Protein AF-A0A538JMJ0-F1 (afdb_monomer_lite)

Radius of gyration: 16.19 Å; chains: 1; bounding box: 29×20×58 Å

Sequence (86 aa):
MSRPQSKAAGSLRPITGTYTVPKPQRQRIAASSAFDLAFHDAVHKAAEAWGVAANGTKVEVQYRARIDIWNPGGVGWCSVTLKPGG

Secondary structure (DSSP, 8-state):
-------SGGGPPPEEEEEE--TT------HHHHHHHHHHHHHHHHHHHHGGGGTT--EEEEEEEEE-TTSTT-EEEEEEEEEET-

Structure (mmCIF, N/CA/C/O backbone):
data_AF-A0A538JMJ0-F1
#
_entry.id   AF-A0A538JMJ0-F1
#
loop_
_atom_site.group_PDB
_atom_site.id
_atom_site.type_symbol
_atom_site.label_atom_id
_atom_site.label_alt_id
_atom_site.label_comp_id
_atom_site.label_asym_id
_atom_site.label_entity_id
_atom_site.label_seq_id
_atom_site.pdbx_PDB_ins_code
_atom_site.Cartn_x
_atom_site.Cartn_y
_atom_site.Cartn_z
_atom_site.occupancy
_atom_site.B_iso_or_equiv
_atom_site.auth_seq_id
_atom_site.auth_comp_id
_atom_site.auth_asym_id
_atom_site.auth_atom_id
_atom_site.pdbx_PDB_model_num
ATOM 1 N N . MET A 1 1 ? -10.058 -2.499 38.170 1.00 40.31 1 MET A N 1
ATOM 2 C CA . MET A 1 1 ? -9.389 -1.625 37.180 1.00 40.31 1 MET A CA 1
ATOM 3 C C . MET A 1 1 ? -9.532 -2.270 35.810 1.00 40.31 1 MET A C 1
ATOM 5 O O . MET A 1 1 ? -8.831 -3.231 35.518 1.00 40.31 1 MET A O 1
ATOM 9 N N . SER A 1 2 ? -10.503 -1.828 35.014 1.00 40.62 2 SER A N 1
ATOM 10 C CA . SER A 1 2 ? -10.760 -2.391 33.684 1.00 40.62 2 SER A CA 1
ATOM 11 C C . SER A 1 2 ? -9.773 -1.790 32.686 1.00 40.62 2 SER A C 1
ATOM 13 O O . SER A 1 2 ? -9.719 -0.571 32.541 1.00 40.62 2 SER A O 1
ATOM 15 N N . ARG A 1 3 ? -8.971 -2.630 32.019 1.00 42.91 3 ARG A N 1
ATOM 16 C CA . ARG A 1 3 ? -8.139 -2.207 30.880 1.00 42.91 3 ARG A CA 1
ATOM 17 C C . ARG A 1 3 ? -9.042 -1.523 29.842 1.00 42.91 3 ARG A C 1
ATOM 19 O O . ARG A 1 3 ? -10.110 -2.077 29.569 1.00 42.91 3 ARG A O 1
ATOM 26 N N . PRO A 1 4 ? -8.653 -0.383 29.241 1.00 45.38 4 PRO A N 1
ATOM 27 C CA . PRO A 1 4 ? -9.370 0.130 28.085 1.00 45.38 4 PRO A CA 1
ATOM 28 C C . PRO A 1 4 ? -9.243 -0.920 26.982 1.00 45.38 4 PRO A C 1
ATOM 30 O O . PRO A 1 4 ? -8.176 -1.127 26.406 1.00 45.38 4 PRO A O 1
ATOM 33 N N . GLN A 1 5 ? -10.323 -1.668 26.760 1.00 43.66 5 GLN A N 1
ATOM 34 C CA . GLN A 1 5 ? -10.423 -2.556 25.618 1.00 43.66 5 GLN A CA 1
ATOM 35 C C . GLN A 1 5 ? -10.206 -1.714 24.364 1.00 43.66 5 GLN A C 1
ATOM 37 O O . GLN A 1 5 ? -10.858 -0.687 24.179 1.00 43.66 5 GLN A O 1
ATOM 42 N N . SER A 1 6 ? -9.270 -2.182 23.541 1.00 46.47 6 SER A N 1
ATOM 43 C CA . SER A 1 6 ? -9.031 -1.829 22.145 1.00 46.47 6 SER A CA 1
ATOM 44 C C . SER A 1 6 ? -10.348 -1.715 21.359 1.00 46.47 6 SER A C 1
ATOM 46 O O . SER A 1 6 ? -10.780 -2.643 20.684 1.00 46.47 6 SER A O 1
ATOM 48 N N . LYS A 1 7 ? -11.036 -0.578 21.485 1.00 43.56 7 LYS A N 1
ATOM 49 C CA . LYS A 1 7 ? -12.259 -0.264 20.734 1.00 43.56 7 LYS A CA 1
ATOM 50 C C . LYS A 1 7 ? -11.961 0.405 19.389 1.00 43.56 7 LYS A C 1
ATOM 52 O O . LYS A 1 7 ? -12.887 0.627 18.623 1.00 43.56 7 LYS A O 1
ATOM 57 N N . ALA A 1 8 ? -10.696 0.714 19.093 1.00 52.66 8 ALA A N 1
ATOM 58 C CA . ALA A 1 8 ? -10.328 1.501 17.918 1.00 52.66 8 ALA A CA 1
ATOM 59 C C . ALA A 1 8 ? -9.982 0.655 16.681 1.00 52.66 8 ALA A C 1
ATOM 61 O O . ALA A 1 8 ? -10.345 1.047 15.584 1.00 52.66 8 ALA A O 1
ATOM 62 N N . ALA A 1 9 ? -9.340 -0.513 16.822 1.00 51.50 9 ALA A N 1
ATOM 63 C CA . ALA A 1 9 ? -8.849 -1.261 15.656 1.00 51.50 9 ALA A CA 1
ATOM 64 C C . ALA A 1 9 ? -9.953 -1.987 14.859 1.00 51.50 9 ALA A C 1
ATOM 66 O O . ALA A 1 9 ? -9.837 -2.128 13.647 1.00 51.50 9 ALA A O 1
ATOM 67 N N . GLY A 1 10 ? -11.038 -2.421 15.514 1.00 53.84 10 GLY A N 1
ATOM 68 C CA . GLY A 1 10 ? -12.101 -3.216 14.878 1.00 53.84 10 GLY A CA 1
ATOM 69 C C . GLY A 1 10 ? -12.983 -2.458 13.875 1.00 53.84 10 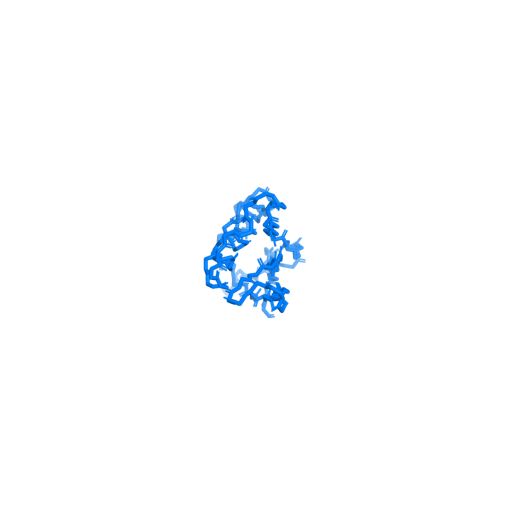GLY A C 1
ATOM 70 O O . GLY A 1 10 ? -13.715 -3.089 13.119 1.00 53.84 10 GLY A O 1
ATOM 71 N N . SER A 1 11 ? -12.929 -1.121 13.853 1.00 65.56 11 SER A N 1
ATOM 72 C CA . SER A 1 11 ? -13.642 -0.284 12.875 1.00 65.56 11 SER A CA 1
ATOM 73 C C . SER A 1 11 ? -12.765 0.158 11.700 1.00 65.56 11 SER A C 1
ATOM 75 O O . SER A 1 11 ? -13.289 0.667 10.705 1.00 65.56 11 SER A O 1
ATOM 77 N N . LEU A 1 12 ? -11.446 -0.033 11.791 1.00 80.06 12 LEU A N 1
ATOM 78 C CA . LEU A 1 12 ? -10.510 0.355 10.746 1.00 80.06 12 LEU A CA 1
ATOM 79 C C . LEU A 1 12 ? -10.553 -0.673 9.616 1.00 80.06 12 LEU A C 1
ATOM 81 O O . LEU A 1 12 ? -10.407 -1.876 9.825 1.00 80.06 12 LEU A O 1
ATOM 85 N N . ARG A 1 13 ? -10.761 -0.197 8.390 1.00 85.31 13 ARG A N 1
ATOM 86 C CA . ARG A 1 13 ? -10.765 -1.046 7.192 1.00 85.31 13 ARG A CA 1
ATOM 87 C C . ARG A 1 13 ? -9.381 -1.066 6.552 1.00 85.31 13 ARG A C 1
ATOM 89 O O . ARG A 1 13 ? -8.720 -0.032 6.595 1.00 85.31 13 ARG A O 1
ATOM 96 N N . PRO A 1 14 ? -8.956 -2.175 5.921 1.00 90.12 14 PRO A N 1
ATOM 97 C CA . PRO A 1 14 ? -7.696 -2.220 5.188 1.00 90.12 14 PRO A CA 1
ATOM 98 C C . PRO A 1 14 ? -7.579 -1.100 4.150 1.00 90.12 14 PRO A C 1
ATOM 100 O O . PRO A 1 14 ? -8.538 -0.811 3.433 1.00 90.12 14 PRO A O 1
ATOM 103 N N . ILE A 1 15 ? -6.391 -0.507 4.045 1.00 90.88 15 ILE A N 1
ATOM 104 C CA . ILE A 1 15 ? -6.092 0.578 3.105 1.00 90.88 15 ILE A CA 1
ATOM 105 C C . ILE A 1 15 ? -5.025 0.115 2.132 1.00 90.88 15 ILE A C 1
ATOM 107 O O . ILE A 1 15 ? -4.035 -0.479 2.542 1.00 90.88 15 ILE A O 1
ATOM 111 N N . THR A 1 16 ? -5.219 0.393 0.843 1.00 91.69 16 THR A N 1
ATOM 112 C CA . THR A 1 16 ? -4.249 0.039 -0.198 1.00 91.69 16 THR A CA 1
ATOM 113 C C . THR A 1 16 ? -3.676 1.289 -0.849 1.00 91.69 16 THR A C 1
ATOM 115 O O . THR A 1 16 ? -4.404 2.086 -1.447 1.00 91.69 16 THR A O 1
ATOM 118 N N . GLY A 1 17 ? -2.360 1.430 -0.744 1.00 87.69 17 GLY A N 1
ATOM 119 C CA . GLY A 1 17 ? -1.568 2.342 -1.552 1.00 87.69 17 GLY A CA 1
ATOM 120 C C . GLY A 1 17 ? -1.064 1.652 -2.813 1.00 87.69 17 GLY A C 1
ATOM 121 O O . GLY A 1 17 ? -0.816 0.443 -2.824 1.00 87.69 17 GLY A O 1
ATOM 122 N N . THR A 1 18 ? -0.936 2.405 -3.897 1.00 87.62 18 THR A N 1
ATOM 123 C CA . THR A 1 18 ? -0.553 1.872 -5.207 1.00 87.62 18 THR A CA 1
ATOM 124 C C . THR A 1 18 ? 0.405 2.811 -5.902 1.00 87.62 18 THR A C 1
ATOM 126 O O . THR A 1 18 ? 0.153 4.011 -5.972 1.00 87.62 18 THR A O 1
ATOM 129 N N . TYR A 1 19 ? 1.436 2.252 -6.518 1.00 83.31 19 TYR A N 1
ATOM 130 C CA . TYR A 1 19 ? 2.314 2.987 -7.409 1.00 83.31 19 TYR A CA 1
ATOM 131 C C . TYR A 1 19 ? 2.375 2.285 -8.767 1.00 83.31 19 TYR A C 1
ATOM 133 O O . TYR A 1 19 ? 2.591 1.075 -8.868 1.00 83.31 19 TYR A O 1
ATOM 141 N N . THR A 1 20 ? 2.142 3.055 -9.829 1.00 80.81 20 THR A N 1
ATOM 142 C CA . THR A 1 20 ? 2.216 2.582 -11.215 1.00 80.81 20 THR A CA 1
ATOM 143 C C . THR A 1 20 ? 3.290 3.373 -11.930 1.00 80.81 20 THR A C 1
ATOM 145 O O . THR A 1 20 ? 3.255 4.603 -11.916 1.00 80.81 20 THR A O 1
ATOM 148 N N . VAL A 1 21 ? 4.222 2.680 -12.582 1.00 71.50 21 VAL A N 1
ATOM 149 C CA . VAL A 1 21 ? 5.270 3.353 -13.351 1.00 71.50 21 VAL A CA 1
ATOM 150 C C . VAL A 1 21 ? 4.658 3.923 -14.635 1.00 71.50 21 VAL A C 1
ATOM 152 O O . VAL A 1 21 ? 4.095 3.161 -15.432 1.00 71.50 21 VAL A O 1
ATOM 155 N N . PRO A 1 22 ? 4.744 5.246 -14.879 1.00 67.44 22 PRO A N 1
ATOM 156 C CA . PRO A 1 22 ? 4.231 5.843 -16.104 1.00 67.44 22 PRO A CA 1
ATOM 157 C C . PRO A 1 22 ? 4.912 5.234 -17.336 1.00 67.44 22 PRO A C 1
ATOM 159 O O . PRO A 1 22 ? 6.134 5.097 -17.387 1.00 67.44 22 PRO A O 1
ATOM 162 N N . LYS A 1 23 ? 4.131 4.914 -18.377 1.00 59.06 23 LYS A N 1
ATOM 163 C CA . LYS A 1 23 ? 4.628 4.267 -19.607 1.00 59.06 23 LYS A CA 1
ATOM 164 C C . LYS A 1 23 ? 5.775 4.993 -20.351 1.00 59.06 23 LYS A C 1
ATOM 166 O O . LYS A 1 23 ? 6.533 4.263 -20.988 1.00 59.06 23 LYS A O 1
ATOM 171 N N . PRO A 1 24 ? 5.989 6.328 -20.277 1.00 54.56 24 PRO A N 1
ATOM 172 C CA . PRO A 1 24 ? 7.192 6.941 -20.857 1.00 54.56 24 PRO A CA 1
ATOM 173 C C . PRO A 1 24 ? 8.429 6.880 -19.938 1.00 54.56 24 PRO A C 1
ATOM 175 O O . PRO A 1 24 ? 9.543 7.085 -20.405 1.00 54.56 24 PRO A O 1
ATOM 178 N N . GLN A 1 25 ? 8.262 6.572 -18.647 1.00 57.41 25 GLN A N 1
ATOM 179 C CA . GLN A 1 25 ? 9.315 6.537 -17.625 1.00 57.41 25 GLN A CA 1
ATOM 180 C C . GLN A 1 25 ? 9.598 5.104 -17.165 1.00 57.41 25 GLN A C 1
ATOM 182 O O . GLN A 1 25 ? 9.781 4.855 -15.976 1.00 57.41 25 GLN A O 1
ATOM 187 N N . ARG A 1 26 ? 9.709 4.149 -18.101 1.00 56.12 26 ARG A N 1
ATOM 188 C CA . ARG A 1 26 ? 10.274 2.808 -17.831 1.00 56.12 26 ARG A CA 1
ATOM 189 C C . ARG A 1 26 ? 11.778 2.879 -17.502 1.00 56.12 26 ARG A C 1
ATOM 191 O O . ARG A 1 26 ? 12.575 2.081 -17.981 1.00 56.12 26 ARG A O 1
ATOM 198 N N . GLN A 1 27 ? 12.176 3.863 -16.705 1.00 55.34 27 GLN A N 1
ATOM 199 C CA . GLN A 1 27 ? 13.433 3.873 -15.992 1.00 55.34 27 GLN A CA 1
ATOM 200 C C . GLN A 1 27 ? 13.450 2.666 -15.048 1.00 55.34 27 GLN A C 1
ATOM 202 O O . GLN A 1 27 ? 12.408 2.143 -14.640 1.00 55.34 27 GLN A O 1
ATOM 207 N N . ARG A 1 28 ? 14.654 2.195 -14.733 1.00 59.28 28 ARG A N 1
ATOM 208 C CA . ARG A 1 28 ? 14.894 1.120 -13.769 1.00 59.28 28 ARG A CA 1
ATOM 209 C C . ARG A 1 28 ? 14.539 1.603 -12.363 1.00 59.28 28 ARG A C 1
ATOM 211 O O . ARG A 1 28 ? 15.417 1.940 -11.579 1.00 59.28 28 ARG A O 1
ATOM 218 N N . ILE A 1 29 ? 13.252 1.670 -12.049 1.00 64.56 29 ILE A N 1
ATOM 219 C CA . ILE A 1 29 ? 12.818 1.856 -10.671 1.00 64.56 29 ILE A CA 1
ATOM 220 C C . ILE A 1 29 ? 13.009 0.512 -9.984 1.00 64.56 29 ILE A C 1
ATOM 222 O O . ILE A 1 29 ? 12.349 -0.475 -10.323 1.00 64.56 29 ILE A O 1
ATOM 226 N N . ALA A 1 30 ? 13.961 0.484 -9.053 1.00 70.56 30 ALA A N 1
ATOM 227 C CA . ALA A 1 30 ? 14.214 -0.675 -8.220 1.00 70.56 30 ALA A CA 1
ATOM 228 C C . ALA A 1 30 ? 12.951 -1.035 -7.424 1.00 70.56 30 ALA A C 1
ATOM 230 O O . ALA A 1 30 ? 12.172 -0.167 -7.023 1.00 70.56 30 ALA A O 1
ATOM 231 N N . ALA A 1 31 ? 12.759 -2.327 -7.160 1.00 70.31 31 ALA A N 1
ATOM 232 C CA . ALA A 1 31 ? 11.586 -2.805 -6.433 1.00 70.31 31 ALA A CA 1
ATOM 233 C C . ALA A 1 31 ? 11.463 -2.227 -5.014 1.00 70.31 31 ALA A C 1
ATOM 235 O O . ALA A 1 31 ? 10.345 -2.082 -4.525 1.00 70.31 31 ALA A O 1
ATOM 236 N N . SER A 1 32 ? 12.587 -1.868 -4.384 1.00 73.50 32 SER A N 1
ATOM 237 C CA . SER A 1 32 ? 12.625 -1.172 -3.094 1.00 73.50 32 SER A CA 1
ATOM 238 C C . SER A 1 32 ? 12.033 0.235 -3.191 1.00 73.50 32 SER A C 1
ATOM 240 O O . SER A 1 32 ? 11.113 0.558 -2.453 1.00 73.50 32 SER A O 1
ATOM 242 N N . SER A 1 33 ? 12.458 1.033 -4.171 1.00 82.12 33 SER A N 1
ATOM 243 C CA . SER A 1 33 ? 11.916 2.381 -4.383 1.00 82.12 33 SER A CA 1
ATOM 244 C C . SER A 1 33 ? 10.425 2.357 -4.729 1.00 82.12 33 SER A C 1
ATOM 246 O O . SER A 1 33 ? 9.666 3.217 -4.293 1.00 82.12 33 SER A O 1
ATOM 248 N N . ALA A 1 34 ? 9.981 1.352 -5.490 1.00 80.94 34 ALA A N 1
ATOM 249 C CA . ALA A 1 34 ? 8.564 1.157 -5.782 1.00 80.94 34 ALA A CA 1
ATOM 250 C C . ALA A 1 34 ? 7.762 0.796 -4.513 1.00 80.94 34 ALA A C 1
ATOM 252 O O . ALA A 1 34 ? 6.654 1.300 -4.327 1.00 80.94 34 ALA A O 1
ATOM 253 N N . PHE A 1 35 ? 8.311 -0.047 -3.630 1.00 84.94 35 PHE A N 1
ATOM 254 C CA . PHE A 1 35 ? 7.708 -0.342 -2.327 1.00 84.94 35 PHE A CA 1
ATOM 255 C C . PHE A 1 35 ? 7.545 0.929 -1.492 1.00 84.94 35 PHE A C 1
ATOM 257 O O . PHE A 1 35 ? 6.434 1.189 -1.038 1.00 84.94 35 PHE A O 1
ATOM 264 N N . ASP A 1 36 ? 8.603 1.732 -1.349 1.00 87.88 36 ASP A N 1
ATOM 265 C CA . ASP A 1 36 ? 8.579 2.952 -0.533 1.00 87.88 36 ASP A CA 1
ATOM 266 C C . ASP A 1 36 ? 7.476 3.908 -1.005 1.00 87.88 36 ASP A C 1
ATOM 268 O O . ASP A 1 36 ? 6.676 4.390 -0.205 1.00 87.88 36 ASP A O 1
ATOM 272 N N . LEU A 1 37 ? 7.361 4.115 -2.321 1.00 88.94 37 LEU A N 1
ATOM 273 C CA . LEU A 1 37 ? 6.325 4.967 -2.912 1.00 88.94 37 LEU A CA 1
ATOM 274 C C . LEU A 1 37 ? 4.907 4.441 -2.640 1.00 88.94 37 LEU A C 1
ATOM 276 O O . LEU A 1 37 ? 4.036 5.204 -2.219 1.00 88.94 37 LEU A O 1
ATOM 280 N N . ALA A 1 38 ? 4.667 3.142 -2.844 1.00 88.81 38 ALA A N 1
ATOM 281 C CA . ALA A 1 38 ? 3.362 2.539 -2.568 1.00 88.81 38 ALA A CA 1
ATOM 282 C C . ALA A 1 38 ? 3.032 2.509 -1.066 1.00 88.81 38 ALA A C 1
ATOM 284 O O . ALA A 1 38 ? 1.867 2.650 -0.692 1.00 88.81 38 ALA A O 1
ATOM 285 N N . PHE A 1 39 ? 4.039 2.346 -0.205 1.00 89.94 39 PHE A N 1
ATOM 286 C CA . PHE A 1 39 ? 3.889 2.383 1.246 1.00 89.94 39 PHE A CA 1
ATOM 287 C C . PHE A 1 39 ? 3.537 3.793 1.728 1.00 89.94 39 PHE A C 1
ATOM 289 O O . PHE A 1 39 ? 2.578 3.949 2.480 1.00 89.94 39 PHE A O 1
ATOM 296 N N . HIS A 1 40 ? 4.239 4.826 1.252 1.00 90.44 40 HIS A N 1
ATOM 297 C CA . HIS A 1 40 ? 3.926 6.218 1.580 1.00 90.44 40 HIS A CA 1
ATOM 298 C C . HIS A 1 40 ? 2.504 6.610 1.156 1.00 90.44 40 HIS A C 1
ATOM 300 O O . HIS A 1 40 ? 1.785 7.217 1.950 1.00 90.44 40 HIS A O 1
ATOM 306 N N . ASP A 1 41 ? 2.064 6.202 -0.038 1.00 91.12 41 ASP A N 1
ATOM 307 C CA . ASP A 1 41 ? 0.678 6.395 -0.490 1.00 91.12 41 ASP A CA 1
ATOM 308 C C . ASP A 1 41 ? -0.330 5.668 0.423 1.00 91.12 41 ASP A C 1
ATOM 310 O O . ASP A 1 41 ? -1.355 6.235 0.806 1.00 91.12 41 ASP A O 1
ATOM 314 N N . ALA A 1 42 ? -0.026 4.433 0.846 1.00 90.06 42 ALA A N 1
ATOM 315 C CA . ALA A 1 42 ? -0.887 3.670 1.752 1.00 90.06 42 ALA A CA 1
ATOM 316 C C . ALA A 1 42 ? -1.005 4.333 3.133 1.00 90.06 42 ALA A C 1
ATOM 318 O O . ALA A 1 42 ? -2.101 4.401 3.689 1.00 90.06 42 ALA A O 1
ATOM 319 N N . VAL A 1 43 ? 0.106 4.845 3.673 1.00 89.12 43 VAL A N 1
ATOM 320 C CA . VAL A 1 43 ? 0.140 5.558 4.958 1.00 89.12 43 VAL A CA 1
ATOM 321 C C . VAL A 1 43 ? -0.627 6.873 4.873 1.00 89.12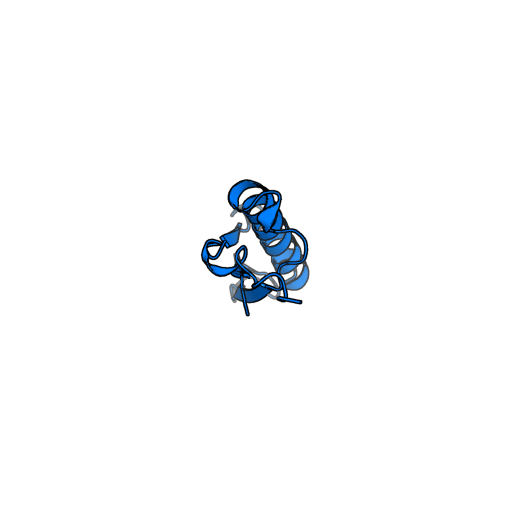 43 VAL A C 1
ATOM 323 O O . VAL A 1 43 ? -1.398 7.169 5.781 1.00 89.12 43 VAL A O 1
ATOM 326 N N . HIS A 1 44 ? -0.477 7.635 3.787 1.00 89.31 44 HIS A N 1
ATOM 327 C CA . HIS A 1 44 ? -1.224 8.878 3.591 1.00 89.31 44 HIS A CA 1
ATOM 328 C C . HIS A 1 44 ? -2.737 8.622 3.565 1.00 89.31 44 HIS A C 1
ATOM 330 O O . HIS A 1 44 ? -3.485 9.216 4.337 1.00 89.31 44 HIS A O 1
ATOM 336 N N . LYS A 1 45 ? -3.184 7.652 2.757 1.00 89.31 45 LYS A N 1
ATOM 337 C CA . LYS A 1 45 ? -4.595 7.236 2.700 1.00 89.31 45 LYS A CA 1
ATOM 338 C C . LYS A 1 45 ? -5.101 6.703 4.039 1.00 89.31 45 LYS A C 1
ATOM 340 O O . LYS A 1 45 ? -6.257 6.917 4.389 1.00 89.31 45 LYS A O 1
ATOM 345 N N . ALA A 1 46 ? -4.256 6.001 4.793 1.00 87.44 46 ALA A N 1
ATOM 346 C CA . ALA A 1 46 ? -4.609 5.514 6.120 1.00 87.44 46 ALA A CA 1
ATOM 347 C C . ALA A 1 46 ? -4.750 6.665 7.121 1.00 87.44 46 ALA A C 1
ATOM 349 O O . ALA A 1 46 ? -5.687 6.657 7.912 1.00 87.44 46 ALA A O 1
ATOM 350 N N . ALA A 1 47 ? -3.888 7.679 7.055 1.00 86.75 47 ALA A N 1
ATOM 351 C CA . ALA A 1 47 ? -4.015 8.877 7.876 1.00 86.75 47 ALA A CA 1
ATOM 352 C C . ALA A 1 47 ? -5.318 9.635 7.571 1.00 86.75 47 ALA A C 1
ATOM 354 O O . ALA A 1 47 ? -6.011 10.039 8.501 1.00 86.75 47 ALA A O 1
ATOM 355 N N . GLU A 1 48 ? -5.700 9.759 6.297 1.00 87.88 48 GLU A N 1
ATOM 356 C CA . GLU A 1 48 ? -6.973 10.376 5.898 1.00 87.88 48 GLU A CA 1
ATOM 357 C C . GLU A 1 48 ? -8.193 9.550 6.337 1.00 87.88 48 GLU A C 1
ATOM 359 O O . GLU A 1 48 ? -9.161 10.099 6.859 1.00 87.88 48 GLU A O 1
ATOM 364 N N . ALA A 1 49 ? -8.154 8.227 6.148 1.00 86.75 49 ALA A N 1
ATOM 365 C CA . ALA A 1 49 ? -9.301 7.353 6.390 1.00 86.75 49 ALA A CA 1
ATOM 366 C C . ALA A 1 49 ? -9.500 6.985 7.868 1.00 86.75 49 ALA A C 1
ATOM 368 O O . ALA A 1 49 ? -10.633 6.838 8.325 1.00 86.75 49 ALA A O 1
ATOM 369 N N . TRP A 1 50 ? -8.414 6.773 8.610 1.00 86.50 50 TRP A N 1
ATOM 370 C CA . TRP A 1 50 ? -8.450 6.344 10.010 1.00 86.50 50 TRP A CA 1
ATOM 371 C C . TRP A 1 50 ? -8.264 7.521 10.978 1.00 86.50 50 TRP A C 1
ATOM 373 O O . TRP A 1 50 ? -8.671 7.430 12.138 1.00 86.50 50 TRP A O 1
ATOM 383 N N . GLY A 1 51 ? -7.671 8.633 10.528 1.00 82.38 51 GLY A N 1
ATOM 384 C CA . GLY A 1 51 ? -7.444 9.821 11.348 1.00 82.38 51 GLY A CA 1
ATOM 385 C C . GLY A 1 51 ? -6.686 9.502 12.639 1.00 82.38 51 GLY A C 1
ATOM 386 O O . GLY A 1 51 ? -5.733 8.721 12.661 1.00 82.38 51 GLY A O 1
ATOM 387 N N . VAL A 1 52 ? -7.149 10.065 13.757 1.00 76.62 52 VAL A N 1
ATOM 388 C CA . VAL A 1 52 ? -6.562 9.843 15.092 1.00 76.62 52 VAL A CA 1
ATOM 389 C C . VAL A 1 52 ? -6.600 8.380 15.556 1.00 76.62 52 VAL A C 1
ATOM 391 O O . VAL A 1 52 ? -5.784 7.995 16.390 1.00 76.62 52 VAL A O 1
ATOM 394 N N . ALA A 1 53 ? -7.492 7.546 15.006 1.00 71.69 53 ALA A N 1
ATOM 395 C CA . ALA A 1 53 ? -7.588 6.127 15.357 1.00 71.69 53 ALA A CA 1
ATOM 396 C C . ALA A 1 53 ? -6.432 5.281 14.783 1.00 71.69 53 ALA A C 1
ATOM 398 O O . ALA A 1 53 ? -6.219 4.150 15.221 1.00 71.69 53 ALA A O 1
ATOM 399 N N . ALA A 1 54 ? -5.648 5.825 13.844 1.00 72.19 54 ALA A N 1
ATOM 400 C CA . ALA A 1 54 ? -4.428 5.185 13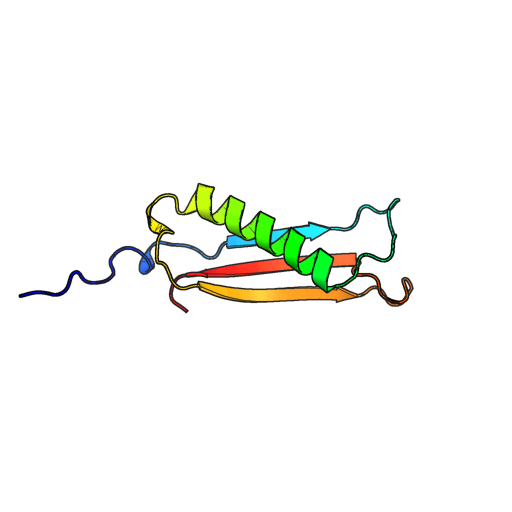.351 1.00 72.19 54 ALA A CA 1
ATOM 401 C C . ALA A 1 54 ? -3.287 5.192 14.384 1.00 72.19 54 ALA A C 1
ATOM 403 O O . ALA A 1 54 ? -2.385 4.356 14.308 1.00 72.19 54 ALA A O 1
ATOM 404 N N . ASN A 1 55 ? -3.295 6.133 15.334 1.00 76.94 55 ASN A N 1
ATOM 405 C CA . ASN A 1 55 ? -2.155 6.350 16.217 1.00 76.94 55 ASN A CA 1
ATOM 406 C C . ASN A 1 55 ? -1.965 5.172 17.190 1.00 76.94 55 ASN A C 1
ATOM 408 O O . ASN A 1 55 ? -2.859 4.843 17.968 1.00 76.94 55 ASN A O 1
ATOM 412 N N . GLY A 1 56 ? -0.796 4.530 17.131 1.00 78.38 56 GLY A N 1
ATOM 413 C CA . GLY A 1 56 ? -0.475 3.339 17.924 1.00 78.38 56 GLY A CA 1
ATOM 414 C C . GLY A 1 56 ? -1.124 2.036 17.436 1.00 78.38 56 GLY A C 1
ATOM 415 O O . GLY A 1 56 ? -0.961 1.003 18.086 1.00 78.38 56 GLY A O 1
ATOM 416 N N . THR A 1 57 ? -1.833 2.046 16.302 1.00 80.56 57 THR A N 1
ATOM 417 C CA . THR A 1 57 ? -2.426 0.833 15.727 1.00 80.56 57 THR A CA 1
ATOM 418 C C . THR A 1 57 ? -1.353 -0.005 15.036 1.00 80.56 57 THR A C 1
ATOM 420 O O . THR A 1 57 ? -0.693 0.442 14.099 1.00 80.56 57 THR A O 1
ATOM 423 N N . LYS A 1 58 ? -1.199 -1.261 15.472 1.00 83.88 58 LYS A N 1
ATOM 424 C CA . LYS A 1 58 ? -0.364 -2.242 14.771 1.00 83.88 58 LYS A CA 1
ATOM 425 C C . LYS A 1 58 ? -1.020 -2.612 13.439 1.00 83.88 58 LYS A C 1
ATOM 427 O O . LYS A 1 58 ? -2.219 -2.899 13.397 1.00 83.88 58 LYS A O 1
ATOM 432 N N . VAL A 1 59 ? -0.220 -2.638 12.376 1.00 85.62 59 VAL A N 1
ATOM 433 C CA . VAL A 1 59 ? -0.660 -3.016 11.030 1.00 85.62 59 VAL A CA 1
ATOM 434 C C . VAL A 1 59 ? 0.142 -4.199 10.493 1.00 85.62 59 VAL A C 1
ATOM 436 O O . VAL A 1 59 ? 1.353 -4.278 10.697 1.00 85.62 59 VAL A O 1
ATOM 439 N N . GLU A 1 60 ? -0.529 -5.110 9.789 1.00 90.69 60 GLU A N 1
ATOM 440 C CA . GLU A 1 60 ? 0.112 -6.054 8.870 1.00 90.69 60 GLU A CA 1
ATOM 441 C C . GLU A 1 60 ? 0.312 -5.357 7.519 1.00 90.69 60 GLU A C 1
ATOM 443 O O . GLU A 1 60 ? -0.605 -4.716 6.995 1.00 90.69 60 GLU A O 1
ATOM 448 N N . VAL A 1 61 ? 1.513 -5.489 6.954 1.00 89.12 61 VAL A N 1
ATOM 449 C CA . VAL A 1 61 ? 1.870 -4.929 5.648 1.00 89.12 61 VAL A CA 1
ATOM 450 C C . VAL A 1 61 ? 1.894 -6.051 4.617 1.00 89.12 61 VAL A C 1
ATOM 452 O O . VAL A 1 61 ? 2.760 -6.922 4.657 1.00 89.12 61 VAL A O 1
ATOM 455 N N . GLN A 1 62 ? 0.968 -6.011 3.661 1.00 91.50 62 GLN A N 1
ATOM 456 C CA . GLN A 1 62 ? 0.965 -6.914 2.514 1.00 91.50 62 GLN A CA 1
ATOM 457 C C . GLN A 1 62 ? 1.506 -6.187 1.282 1.00 91.50 62 GLN A C 1
ATOM 459 O O . GLN A 1 62 ? 0.9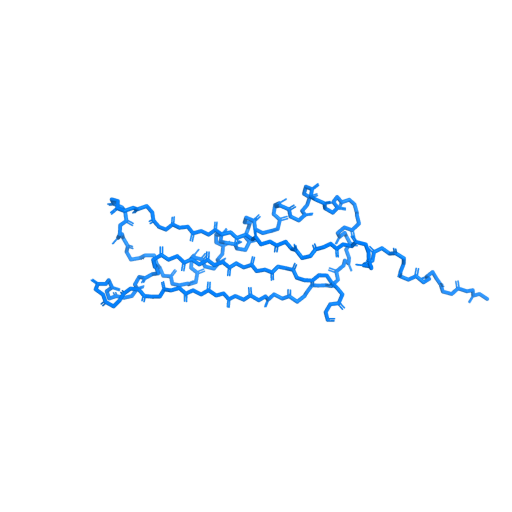04 -5.222 0.815 1.00 91.50 62 GLN A O 1
ATOM 464 N N . TYR A 1 63 ? 2.621 -6.669 0.731 1.00 88.19 63 TYR A N 1
ATOM 465 C CA . T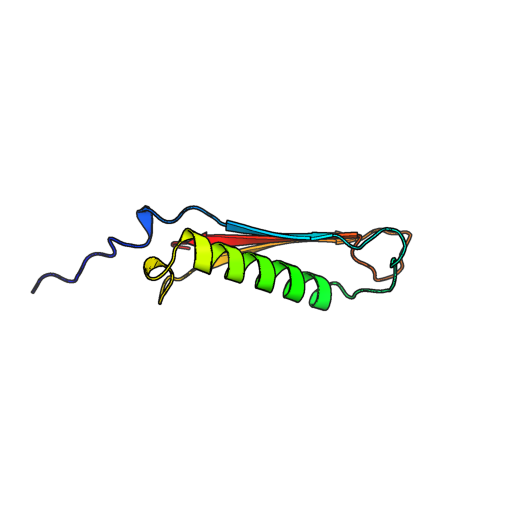YR A 1 63 ? 3.222 -6.116 -0.483 1.00 88.19 63 TYR A CA 1
ATOM 466 C C . TYR A 1 63 ? 2.986 -7.012 -1.697 1.00 88.19 63 TYR A C 1
ATOM 468 O O . TYR A 1 63 ? 3.181 -8.227 -1.637 1.00 88.19 63 TYR A O 1
ATOM 476 N N . ARG A 1 64 ? 2.615 -6.400 -2.823 1.00 87.69 64 ARG A N 1
ATOM 477 C CA . ARG A 1 64 ? 2.519 -7.064 -4.124 1.00 87.69 64 ARG A CA 1
ATOM 478 C C . ARG A 1 64 ? 3.176 -6.199 -5.189 1.00 87.69 64 ARG A C 1
ATOM 480 O O . ARG A 1 64 ? 2.856 -5.023 -5.316 1.00 87.69 64 ARG A O 1
ATOM 487 N N . ALA A 1 65 ? 4.054 -6.796 -5.984 1.00 84.69 65 ALA A N 1
ATOM 488 C CA . ALA A 1 65 ? 4.700 -6.137 -7.112 1.00 84.69 65 ALA A CA 1
ATOM 489 C C . ALA A 1 65 ? 4.610 -7.001 -8.366 1.00 84.69 65 ALA A C 1
ATOM 491 O O . ALA A 1 65 ? 4.643 -8.230 -8.294 1.00 84.69 65 ALA A O 1
ATOM 492 N N . ARG A 1 66 ? 4.535 -6.345 -9.523 1.00 82.44 66 ARG A N 1
ATOM 493 C CA . ARG A 1 66 ? 4.732 -6.969 -10.829 1.00 82.44 66 ARG A CA 1
ATOM 494 C C . ARG A 1 66 ? 6.046 -6.488 -11.414 1.00 82.44 66 ARG A C 1
ATOM 496 O O . ARG A 1 66 ? 6.218 -5.300 -11.679 1.00 82.44 66 ARG A O 1
ATOM 503 N N . ILE A 1 67 ? 6.932 -7.437 -11.672 1.00 75.50 67 ILE A N 1
ATOM 504 C CA . ILE A 1 67 ? 8.188 -7.210 -12.380 1.00 75.50 67 ILE A CA 1
ATOM 505 C C . ILE A 1 67 ? 7.930 -7.504 -13.856 1.00 75.50 67 ILE A C 1
ATOM 507 O O . ILE A 1 67 ? 7.449 -8.585 -14.199 1.00 75.50 67 ILE A O 1
ATOM 511 N N . ASP A 1 68 ? 8.207 -6.537 -14.725 1.00 70.94 68 ASP A N 1
ATOM 512 C CA . ASP A 1 68 ? 8.080 -6.739 -16.166 1.00 70.94 68 ASP A CA 1
ATOM 513 C C . ASP A 1 68 ? 9.413 -7.257 -16.719 1.00 70.94 68 ASP A C 1
ATOM 515 O O . ASP A 1 68 ? 10.425 -6.566 -16.671 1.00 70.94 68 ASP A O 1
ATOM 519 N N . ILE A 1 69 ? 9.406 -8.472 -17.278 1.00 60.53 69 ILE A N 1
ATOM 520 C CA . ILE A 1 69 ? 10.609 -9.207 -17.728 1.00 60.53 69 ILE A CA 1
ATOM 521 C C . ILE A 1 69 ? 11.395 -8.440 -18.811 1.00 60.53 69 ILE A C 1
ATOM 523 O O . ILE A 1 69 ? 12.615 -8.540 -18.895 1.00 60.53 69 ILE A O 1
ATOM 527 N N . TRP A 1 70 ? 10.708 -7.614 -19.603 1.00 64.00 70 TRP A N 1
ATOM 528 C CA . TRP A 1 70 ? 11.301 -6.776 -20.652 1.00 64.00 70 TRP A CA 1
ATOM 529 C C . TRP A 1 70 ? 12.009 -5.518 -20.117 1.00 64.00 70 TRP A C 1
ATOM 531 O O . TRP A 1 70 ? 12.627 -4.791 -20.892 1.00 64.00 70 TRP A O 1
ATOM 541 N N . ASN A 1 71 ? 11.917 -5.244 -18.811 1.00 59.53 71 ASN A N 1
ATOM 542 C CA . ASN A 1 71 ? 12.673 -4.206 -18.120 1.00 59.53 71 ASN A CA 1
ATOM 543 C C . ASN A 1 71 ? 13.601 -4.893 -17.102 1.00 59.53 71 ASN A C 1
ATOM 545 O O . ASN A 1 71 ? 13.153 -5.205 -15.996 1.00 59.53 71 ASN A O 1
ATOM 549 N N . PRO A 1 72 ? 14.870 -5.183 -17.451 1.00 54.88 72 PRO A N 1
ATOM 550 C CA . PRO A 1 72 ? 15.761 -5.956 -16.594 1.00 54.88 72 PRO A CA 1
ATOM 551 C C . PRO A 1 72 ? 16.061 -5.163 -15.314 1.00 54.88 72 PRO A C 1
ATOM 553 O O . PRO A 1 72 ? 16.935 -4.287 -15.296 1.00 54.88 72 PRO A O 1
ATOM 556 N N . GLY A 1 73 ? 15.290 -5.471 -14.265 1.00 57.03 73 GLY A N 1
ATOM 557 C CA . GLY A 1 73 ? 15.341 -4.865 -12.932 1.00 57.03 73 GLY A CA 1
ATOM 558 C C . GLY A 1 73 ? 14.196 -3.904 -12.576 1.00 57.03 73 GLY A C 1
ATOM 559 O O . GLY A 1 73 ? 14.247 -3.322 -11.497 1.00 57.03 73 GLY A O 1
ATOM 560 N N . GLY A 1 74 ? 13.190 -3.713 -13.441 1.00 65.75 74 GLY A N 1
ATOM 561 C CA . GLY A 1 74 ? 12.124 -2.726 -13.227 1.00 65.75 74 GLY A CA 1
ATOM 562 C C . GLY A 1 74 ? 10.776 -3.304 -12.787 1.00 65.75 74 GLY A C 1
ATOM 563 O O . GLY A 1 74 ? 10.297 -4.308 -13.319 1.00 65.75 74 GLY A O 1
ATOM 564 N N . VAL A 1 75 ? 10.124 -2.621 -11.845 1.00 70.75 75 VAL A N 1
ATOM 565 C CA . VAL A 1 75 ? 8.730 -2.886 -11.454 1.00 70.75 75 VAL A CA 1
ATOM 566 C C . VAL A 1 75 ? 7.781 -2.132 -12.388 1.00 70.75 75 VAL A C 1
ATOM 568 O O . VAL A 1 75 ? 7.961 -0.942 -12.615 1.00 70.75 75 VAL A O 1
ATOM 571 N N . GLY A 1 76 ? 6.770 -2.807 -12.937 1.00 75.44 76 GLY A N 1
ATOM 572 C CA . GLY A 1 76 ? 5.721 -2.171 -13.747 1.00 75.44 76 GLY A CA 1
ATOM 573 C C . GLY A 1 76 ? 4.613 -1.551 -12.889 1.00 75.44 76 GLY A C 1
ATOM 574 O O . GLY A 1 76 ? 4.089 -0.483 -13.205 1.00 75.44 76 GLY A O 1
ATOM 575 N N . TRP A 1 77 ? 4.281 -2.208 -11.775 1.00 82.81 77 TRP A N 1
ATOM 576 C CA . TRP A 1 77 ? 3.401 -1.677 -10.733 1.00 82.81 77 TRP A CA 1
ATOM 577 C C . TRP A 1 77 ? 3.649 -2.367 -9.394 1.00 82.81 77 TRP A C 1
ATOM 579 O O . TRP A 1 77 ? 4.088 -3.522 -9.344 1.00 82.81 77 TRP A O 1
ATOM 589 N N . CYS A 1 78 ? 3.300 -1.684 -8.312 1.00 86.25 78 CYS A N 1
ATOM 590 C CA . CYS A 1 78 ? 3.258 -2.255 -6.978 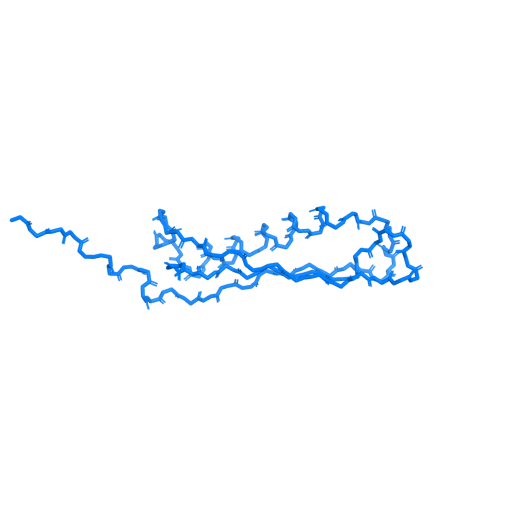1.00 86.25 78 CYS A CA 1
ATOM 591 C C . CYS A 1 78 ? 2.079 -1.717 -6.157 1.00 86.25 78 CYS A C 1
ATOM 593 O O . CYS A 1 78 ? 1.527 -0.647 -6.420 1.00 86.25 78 CYS A O 1
ATOM 595 N N . SER A 1 79 ? 1.680 -2.492 -5.156 1.00 89.88 79 SER A N 1
ATOM 596 C CA . SER A 1 79 ? 0.644 -2.140 -4.195 1.00 89.88 79 SER A CA 1
ATOM 597 C C . SER A 1 79 ? 1.050 -2.582 -2.798 1.00 89.88 79 SER A C 1
ATOM 599 O O . SER A 1 79 ? 1.561 -3.693 -2.622 1.00 89.88 79 SER A O 1
ATOM 601 N N . VAL A 1 80 ? 0.757 -1.745 -1.812 1.00 91.62 80 VAL A N 1
ATOM 602 C CA . VAL A 1 80 ? 0.918 -2.056 -0.396 1.00 91.62 80 VAL A CA 1
ATOM 603 C C . VAL A 1 80 ? -0.433 -1.930 0.288 1.00 91.62 80 VAL A C 1
ATOM 605 O O . VAL A 1 80 ? -1.067 -0.882 0.214 1.00 91.62 80 VAL A O 1
ATOM 608 N N . THR A 1 81 ? -0.861 -2.983 0.975 1.00 92.56 81 THR A N 1
ATOM 609 C CA . THR A 1 81 ? -2.070 -2.969 1.798 1.00 92.56 81 THR A CA 1
ATOM 610 C C . THR A 1 81 ? -1.694 -2.971 3.275 1.00 92.56 81 THR A C 1
ATOM 612 O O . THR A 1 81 ? -0.984 -3.865 3.732 1.00 92.56 81 THR A O 1
ATOM 615 N N . LEU A 1 82 ? -2.196 -1.986 4.019 1.00 89.94 82 LEU A N 1
ATOM 616 C CA . LEU A 1 82 ? -2.112 -1.902 5.473 1.00 89.94 82 LEU A CA 1
ATOM 617 C C . LEU A 1 82 ? -3.389 -2.497 6.069 1.00 89.94 82 LEU A C 1
ATOM 619 O O . LEU A 1 82 ? -4.480 -1.960 5.855 1.00 89.94 82 LEU A O 1
ATOM 623 N N . LYS A 1 83 ? -3.267 -3.600 6.810 1.00 89.38 83 LYS A N 1
ATOM 624 C CA . LYS A 1 83 ? -4.386 -4.220 7.530 1.00 89.38 83 LYS A CA 1
ATOM 625 C C . LYS A 1 83 ? -4.264 -3.915 9.025 1.00 89.38 83 LYS A C 1
ATOM 627 O O . LYS A 1 83 ? -3.273 -4.312 9.635 1.00 89.38 83 LYS A O 1
ATOM 632 N N . PRO A 1 84 ? -5.231 -3.216 9.628 1.00 84.06 84 PRO A N 1
ATOM 633 C CA . PRO A 1 84 ? -5.216 -2.925 11.057 1.00 84.06 84 PRO A CA 1
ATOM 634 C C . PRO A 1 84 ? -5.520 -4.188 11.875 1.00 84.06 84 PRO A C 1
ATOM 636 O O . PRO A 1 84 ? -6.338 -5.009 11.468 1.00 84.06 84 PRO A O 1
ATOM 639 N N . GLY A 1 85 ? -4.879 -4.333 13.037 1.00 76.50 85 GLY A N 1
ATOM 640 C CA . GLY A 1 85 ? -5.148 -5.426 13.985 1.00 76.50 85 GLY A CA 1
ATOM 641 C C . GLY A 1 85 ? -4.155 -6.587 13.928 1.00 76.50 85 GLY A C 1
ATOM 642 O O . GLY A 1 85 ? -3.875 -7.157 14.981 1.00 76.50 85 GLY A O 1
ATOM 643 N N . GLY A 1 86 ? -3.537 -6.818 12.764 1.00 56.62 86 GLY A N 1
ATOM 644 C CA . GLY A 1 86 ? -2.537 -7.871 12.552 1.00 56.62 86 GLY A CA 1
ATOM 645 C C . GLY A 1 86 ? -3.073 -9.296 12.629 1.00 56.62 86 GLY A C 1
ATOM 646 O O . GLY A 1 86 ? -4.177 -9.515 13.172 1.00 56.62 86 GLY A O 1
#

Foldseek 3Di:
DDDPPPPLQVPQAKFKFKDAQPPVCLDQPAPVNQCVNSVVRRVVVSCVRSPPSPPPWDWDKDKDWDDDPVSVRHTRMIMIITRTPD

pLDDT: mean 75.1, std 15.24, range [40.31, 92.56]